Protein AF-A0A2G2A186-F1 (afdb_monomer)

Radius of gyration: 17.34 Å; Cα contacts (8 Å, |Δi|>4): 51; chains: 1; bounding box: 40×33×52 Å

Sequence (105 aa):
MVKQGILIIGASVAATFFAHQLVLALSMLVHAHNVVEAPLAGVFSGDKMGRVIQGVVALVLIPVGVGAVLSVAYYLVKKTAMPHVLTIVWVIWTILLTTLIAQAG

Nearest PDB structures (foldseek):
  5d6i-assembly1_C  TM=3.441E-01  e=4.15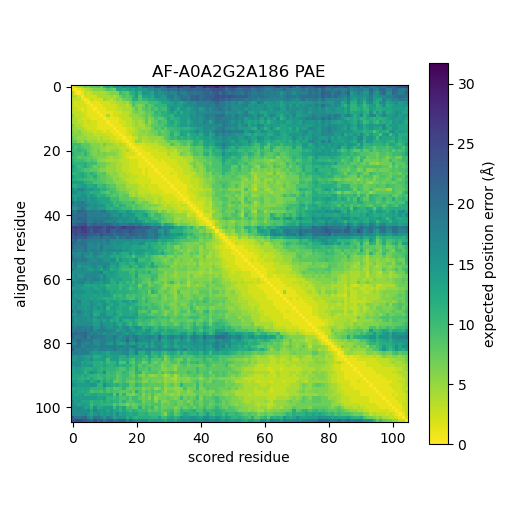1E+00  Escherichia coli
  4ck0-assembly1_C  TM=3.473E-01  e=8.398E+00  Escherichia coli K-12

pLDDT: mean 79.15, std 6.22, range [49.59, 90.0]

Structure (mmCIF, N/CA/C/O backbone):
data_AF-A0A2G2A186-F1
#
_entry.id   AF-A0A2G2A186-F1
#
loop_
_atom_site.group_PDB
_atom_site.id
_atom_site.type_symbol
_atom_site.label_atom_id
_atom_site.label_alt_id
_atom_site.label_comp_id
_atom_site.label_asym_id
_atom_site.label_entity_id
_atom_site.label_seq_id
_atom_site.pdbx_PDB_ins_code
_atom_site.Cartn_x
_atom_site.Cartn_y
_atom_site.Cartn_z
_atom_site.occupancy
_atom_site.B_iso_or_equiv
_atom_site.auth_seq_id
_atom_site.auth_comp_id
_atom_site.auth_asym_id
_atom_site.auth_atom_id
_atom_site.pdbx_PDB_model_num
ATOM 1 N N . MET A 1 1 ? -3.162 2.358 33.222 1.00 61.91 1 MET A N 1
ATOM 2 C CA . MET A 1 1 ? -2.417 1.102 32.978 1.00 61.91 1 MET A CA 1
ATOM 3 C C . MET A 1 1 ? -3.361 -0.055 32.630 1.00 61.91 1 MET A 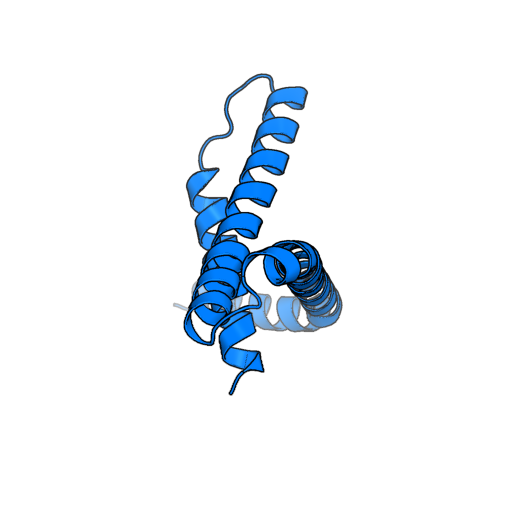C 1
ATOM 5 O O . MET A 1 1 ? -3.290 -0.534 31.510 1.00 61.91 1 MET A O 1
ATOM 9 N N . VAL A 1 2 ? -4.336 -0.419 33.480 1.00 70.44 2 VAL A N 1
ATOM 10 C CA . VAL A 1 2 ? -5.327 -1.492 33.184 1.00 70.44 2 VAL A CA 1
ATOM 11 C C . VAL A 1 2 ? -6.113 -1.260 31.880 1.00 70.44 2 VAL A C 1
ATOM 13 O O . VAL A 1 2 ? -6.275 -2.172 31.079 1.00 70.44 2 VAL A O 1
ATOM 16 N N . LYS A 1 3 ? -6.519 -0.012 31.606 1.00 69.06 3 LYS A N 1
ATOM 17 C CA . LYS A 1 3 ? -7.249 0.366 30.380 1.00 69.06 3 LYS A CA 1
ATOM 18 C C . LYS A 1 3 ? -6.453 0.115 29.086 1.00 69.06 3 LYS A C 1
ATOM 20 O O . LYS A 1 3 ? -7.036 -0.240 28.070 1.00 69.06 3 LYS A O 1
ATOM 25 N N . GLN A 1 4 ? -5.127 0.273 29.133 1.00 76.75 4 GLN A N 1
ATOM 26 C CA . GLN A 1 4 ? -4.233 -0.022 28.005 1.00 76.75 4 GLN A CA 1
ATOM 27 C C . GLN A 1 4 ? -4.000 -1.530 27.864 1.00 76.75 4 GLN A C 1
ATOM 29 O O . GLN A 1 4 ? -3.991 -2.030 26.747 1.00 76.75 4 GLN A O 1
ATOM 34 N N . GLY A 1 5 ? -3.902 -2.262 28.981 1.00 82.00 5 GLY A N 1
ATOM 35 C CA . GLY A 1 5 ? -3.825 -3.726 28.963 1.00 82.00 5 GLY A CA 1
ATOM 36 C C . GLY A 1 5 ? -5.056 -4.368 28.319 1.00 82.00 5 GLY A C 1
ATOM 37 O O . GLY A 1 5 ? -4.921 -5.216 27.445 1.00 82.00 5 GLY A O 1
ATOM 38 N N . ILE A 1 6 ? -6.256 -3.895 28.668 1.00 86.94 6 ILE A N 1
ATOM 39 C CA . ILE A 1 6 ? -7.513 -4.371 28.067 1.00 86.94 6 ILE A CA 1
ATOM 40 C C . ILE A 1 6 ? -7.574 -4.046 26.568 1.00 86.94 6 ILE A C 1
ATOM 42 O O . ILE A 1 6 ? -8.008 -4.887 25.786 1.00 86.94 6 ILE A O 1
ATOM 46 N N . LEU A 1 7 ? -7.110 -2.861 26.150 1.00 85.00 7 LEU A N 1
ATOM 47 C CA . LEU A 1 7 ? -7.040 -2.492 24.732 1.00 85.00 7 LEU A CA 1
ATOM 48 C C . LEU A 1 7 ? -6.092 -3.395 23.942 1.00 85.00 7 LEU A C 1
ATOM 50 O O . LEU A 1 7 ? -6.446 -3.802 22.843 1.00 85.00 7 LEU A O 1
ATOM 54 N N . ILE A 1 8 ? -4.922 -3.731 24.492 1.00 84.94 8 ILE A N 1
ATOM 55 C CA . ILE A 1 8 ? -3.966 -4.625 23.826 1.00 84.94 8 ILE A CA 1
ATOM 56 C C . ILE A 1 8 ? -4.550 -6.032 23.713 1.00 84.94 8 ILE A C 1
ATOM 58 O O . ILE A 1 8 ? -4.540 -6.596 22.627 1.00 84.94 8 ILE A O 1
ATOM 62 N N . ILE A 1 9 ? -5.129 -6.571 24.791 1.00 85.69 9 ILE A N 1
ATOM 63 C CA . ILE A 1 9 ? -5.756 -7.901 24.769 1.00 85.69 9 ILE A CA 1
ATOM 64 C C . ILE A 1 9 ? -6.908 -7.931 23.758 1.00 85.69 9 ILE A C 1
ATOM 66 O O . ILE A 1 9 ? -6.978 -8.834 22.927 1.00 85.69 9 ILE A O 1
ATOM 70 N N . GLY A 1 10 ? -7.777 -6.917 23.775 1.00 84.94 10 GLY A N 1
ATOM 71 C CA . GLY A 1 10 ? -8.863 -6.781 22.806 1.00 84.94 10 GLY A CA 1
ATOM 72 C C . GLY A 1 10 ? -8.353 -6.665 21.369 1.00 84.94 10 GLY A C 1
ATOM 73 O O . GLY A 1 10 ? -8.882 -7.329 20.481 1.00 84.94 10 GLY A O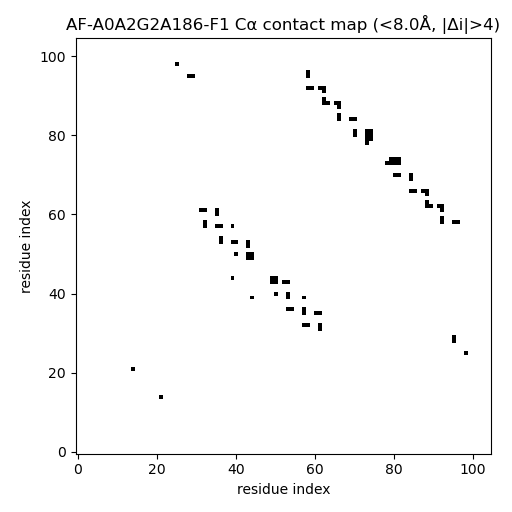 1
ATOM 74 N N . ALA A 1 11 ? -7.291 -5.889 21.141 1.00 80.19 11 ALA A N 1
ATOM 75 C CA . ALA A 1 11 ? -6.656 -5.753 19.836 1.00 80.19 11 ALA A CA 1
ATOM 76 C C . ALA A 1 11 ? -6.016 -7.064 19.361 1.00 80.19 11 ALA A C 1
ATOM 78 O O . ALA A 1 11 ? -6.133 -7.384 18.186 1.00 80.19 11 ALA A O 1
ATOM 79 N N . SER A 1 12 ? -5.400 -7.856 20.243 1.00 80.00 12 SER A N 1
ATOM 80 C CA . SER A 1 12 ? -4.841 -9.171 19.905 1.00 80.00 12 SER A CA 1
ATOM 81 C C . SER A 1 12 ? -5.927 -10.185 19.548 1.00 80.00 12 SER A C 1
ATOM 83 O O . SER A 1 12 ? -5.792 -10.915 18.566 1.00 80.00 12 SER A O 1
ATOM 85 N N . VAL A 1 13 ? -7.035 -10.207 20.294 1.00 85.00 13 VAL A N 1
ATOM 86 C CA . VAL A 1 13 ? -8.187 -11.064 19.975 1.00 85.00 13 VAL A CA 1
ATOM 87 C C . VAL A 1 13 ? -8.795 -10.641 18.640 1.00 85.00 13 VAL A C 1
ATOM 89 O O . VAL A 1 13 ? -8.970 -11.477 17.757 1.00 85.00 13 VAL A O 1
ATOM 92 N N . ALA A 1 14 ? -9.033 -9.342 18.446 1.00 80.12 14 ALA A N 1
ATOM 93 C CA . ALA A 1 14 ? -9.524 -8.804 17.184 1.00 80.12 14 ALA A CA 1
ATOM 94 C C . ALA A 1 14 ? -8.572 -9.135 16.026 1.00 80.12 14 ALA A C 1
ATOM 96 O O . ALA A 1 14 ? -9.021 -9.643 15.009 1.00 80.12 14 ALA A O 1
ATOM 97 N N . ALA A 1 15 ? -7.264 -8.938 16.186 1.00 76.88 15 ALA A N 1
ATOM 98 C CA . ALA A 1 15 ? -6.271 -9.271 15.170 1.00 76.88 15 ALA A CA 1
ATOM 99 C C . ALA A 1 15 ? -6.293 -10.758 14.799 1.00 76.88 15 ALA A C 1
ATOM 101 O O . ALA A 1 15 ? -6.108 -11.086 13.636 1.00 76.88 15 ALA A O 1
ATOM 102 N N . THR A 1 16 ? -6.572 -11.649 15.754 1.00 80.56 16 THR A N 1
ATOM 103 C CA . THR A 1 16 ? -6.679 -13.092 15.495 1.00 80.56 16 THR A CA 1
ATOM 104 C C . THR A 1 16 ? -7.949 -13.425 14.710 1.00 80.56 16 THR A C 1
ATOM 106 O O . THR A 1 16 ? -7.897 -14.168 13.735 1.00 80.56 16 THR A O 1
ATOM 109 N N . PHE A 1 17 ? -9.085 -12.829 15.082 1.00 83.00 17 PHE A N 1
ATOM 110 C CA . PHE A 1 17 ? -10.346 -12.987 14.349 1.00 83.00 17 PHE A CA 1
ATOM 111 C C . PHE A 1 17 ? -10.284 -12.388 12.940 1.00 83.00 17 PHE A C 1
ATOM 113 O O . PHE A 1 17 ? -10.790 -12.986 11.994 1.00 83.00 17 PHE A O 1
ATOM 120 N N . PHE A 1 18 ? -9.637 -11.230 12.802 1.00 82.94 18 PHE A N 1
ATOM 121 C CA . PHE A 1 18 ? -9.469 -10.520 11.538 1.00 82.94 18 PHE A CA 1
ATOM 122 C C . PHE A 1 18 ? -8.206 -10.928 10.771 1.00 82.94 18 PHE A C 1
ATOM 124 O O . PHE A 1 18 ? -7.910 -10.336 9.733 1.00 82.94 18 PHE A O 1
ATOM 131 N N . ALA A 1 19 ? -7.459 -11.931 11.245 1.00 76.56 19 ALA A N 1
ATOM 132 C CA . ALA A 1 19 ? -6.177 -12.326 10.662 1.00 76.56 19 ALA A CA 1
ATOM 133 C C . ALA A 1 19 ? -6.327 -12.666 9.179 1.00 76.56 19 ALA A C 1
ATOM 135 O O . ALA A 1 19 ? -5.518 -12.244 8.358 1.00 76.56 19 ALA A O 1
ATOM 136 N N . HIS A 1 20 ? -7.406 -13.363 8.821 1.00 78.19 20 HIS A N 1
ATOM 137 C CA . HIS A 1 20 ? -7.682 -13.717 7.436 1.00 78.19 20 HIS A CA 1
ATOM 138 C C . HIS A 1 20 ? -7.918 -12.481 6.554 1.00 78.19 20 HIS A C 1
ATOM 140 O O . HIS A 1 20 ? -7.356 -12.391 5.465 1.00 78.19 20 HIS A O 1
ATOM 146 N N . GLN A 1 21 ? -8.688 -11.496 7.031 1.00 78.44 21 GLN A N 1
ATOM 147 C CA . GLN A 1 21 ? -8.912 -10.246 6.298 1.00 78.44 21 GLN A CA 1
ATOM 148 C C . GLN A 1 21 ? -7.635 -9.403 6.216 1.00 78.44 21 GLN A C 1
ATOM 150 O O . GLN A 1 21 ? -7.390 -8.777 5.187 1.00 78.44 21 GLN A O 1
ATOM 155 N N . LEU A 1 22 ? -6.804 -9.411 7.262 1.00 75.19 22 LEU A N 1
ATOM 156 C CA . LEU A 1 22 ? -5.517 -8.717 7.283 1.00 75.19 22 LEU A CA 1
ATOM 157 C C . LEU A 1 22 ? -4.541 -9.318 6.269 1.00 75.19 22 LEU A C 1
ATOM 159 O O . LEU A 1 22 ? -3.927 -8.580 5.504 1.00 75.19 22 LEU A O 1
ATOM 163 N N . VAL A 1 23 ? -4.439 -10.649 6.230 1.00 79.94 23 VAL A N 1
ATOM 164 C CA . VAL A 1 23 ? -3.625 -11.371 5.244 1.00 79.94 23 VAL A CA 1
ATOM 165 C C . VAL A 1 23 ? -4.132 -11.079 3.839 1.00 79.94 23 VAL A C 1
ATOM 167 O O . VAL A 1 23 ? -3.331 -10.736 2.982 1.00 79.94 23 VAL A O 1
ATOM 170 N N . LEU A 1 24 ? -5.446 -11.120 3.606 1.00 82.19 24 LEU A N 1
ATOM 171 C CA . LEU A 1 24 ? -6.018 -10.800 2.300 1.00 82.19 24 LEU A CA 1
ATOM 172 C C . LEU A 1 24 ? -5.715 -9.354 1.881 1.00 82.19 24 LEU A C 1
ATOM 174 O O . LEU A 1 24 ? -5.324 -9.118 0.740 1.00 82.19 24 LEU A O 1
ATOM 178 N N . ALA A 1 25 ? -5.827 -8.390 2.798 1.00 76.56 25 ALA A N 1
ATOM 179 C CA . ALA A 1 25 ? -5.472 -6.998 2.538 1.00 76.56 25 ALA A CA 1
ATOM 180 C C . ALA A 1 25 ? -3.976 -6.832 2.216 1.00 76.56 25 ALA A C 1
ATOM 182 O O . ALA A 1 25 ? -3.628 -6.136 1.263 1.00 76.56 25 ALA A O 1
ATOM 183 N N . LEU A 1 26 ? -3.096 -7.504 2.963 1.00 76.56 26 LEU A N 1
ATOM 184 C CA . LEU A 1 26 ? -1.653 -7.519 2.712 1.00 76.56 26 LEU A CA 1
ATOM 185 C C . LEU A 1 26 ? -1.324 -8.169 1.365 1.00 76.56 26 LEU A C 1
ATOM 187 O O . LEU A 1 26 ? -0.549 -7.611 0.595 1.00 76.56 26 LEU A O 1
ATOM 191 N N . SER A 1 27 ? -1.946 -9.302 1.038 1.00 80.19 27 SER A N 1
ATOM 192 C CA . SER A 1 27 ? -1.774 -9.977 -0.250 1.00 80.19 27 SER A CA 1
ATOM 193 C C . SER A 1 27 ? -2.235 -9.101 -1.409 1.00 80.19 27 SER A C 1
ATOM 195 O O . SER A 1 27 ? -1.535 -9.017 -2.412 1.00 80.19 27 SER A O 1
ATOM 197 N N . MET A 1 28 ? -3.362 -8.398 -1.269 1.00 80.38 28 MET A N 1
ATOM 198 C CA . MET A 1 28 ? -3.830 -7.432 -2.267 1.00 80.38 28 MET A CA 1
ATOM 199 C C . MET A 1 28 ? -2.850 -6.267 -2.430 1.00 80.38 28 MET A C 1
ATOM 201 O O . MET A 1 28 ? -2.599 -5.827 -3.550 1.00 80.38 28 MET A O 1
ATOM 205 N N . LEU A 1 29 ? -2.254 -5.797 -1.333 1.00 75.56 29 LEU A N 1
ATOM 206 C CA . LEU A 1 29 ? -1.266 -4.721 -1.351 1.00 75.56 29 LEU A CA 1
ATOM 207 C C . LEU A 1 29 ? 0.043 -5.147 -2.037 1.00 75.56 29 LEU A C 1
ATOM 209 O O . LEU A 1 29 ? 0.574 -4.409 -2.864 1.00 75.56 29 LEU A O 1
ATOM 213 N N . VAL A 1 30 ? 0.532 -6.355 -1.746 1.00 78.00 30 VAL A N 1
ATOM 214 C CA . VAL A 1 30 ? 1.705 -6.951 -2.411 1.00 78.00 30 VAL A CA 1
ATOM 215 C C . VAL A 1 30 ? 1.408 -7.230 -3.883 1.00 78.00 30 VAL A C 1
ATOM 217 O O . VAL A 1 30 ? 2.238 -6.967 -4.746 1.00 78.00 30 VAL A O 1
ATOM 220 N N . HIS A 1 31 ? 0.205 -7.702 -4.206 1.00 82.19 31 HIS A N 1
ATOM 221 C CA . HIS A 1 31 ? -0.197 -7.909 -5.592 1.00 82.19 31 HIS A CA 1
ATOM 222 C C . HIS A 1 31 ? -0.223 -6.588 -6.370 1.00 82.19 31 HIS A C 1
ATOM 224 O O . HIS A 1 31 ? 0.317 -6.519 -7.470 1.00 82.19 31 HIS A O 1
ATOM 230 N N . ALA A 1 32 ? -0.766 -5.521 -5.776 1.00 76.69 32 ALA A N 1
ATOM 231 C CA . ALA A 1 32 ? -0.710 -4.182 -6.355 1.00 76.69 32 ALA A CA 1
ATOM 232 C C . ALA A 1 32 ? 0.739 -3.712 -6.568 1.00 76.69 32 ALA A C 1
ATOM 234 O O . ALA A 1 32 ? 1.030 -3.102 -7.595 1.00 76.69 32 ALA A O 1
ATOM 235 N N . HIS A 1 33 ? 1.656 -4.046 -5.653 1.00 75.81 33 HIS A N 1
ATOM 236 C CA . HIS A 1 33 ? 3.081 -3.775 -5.834 1.00 75.81 33 HIS A CA 1
ATOM 237 C C . HIS A 1 33 ? 3.664 -4.487 -7.045 1.00 75.81 33 HIS A C 1
ATOM 239 O O . HIS A 1 33 ? 4.241 -3.834 -7.909 1.00 75.81 33 HIS A O 1
ATOM 245 N N . ASN A 1 34 ? 3.410 -5.784 -7.178 1.00 78.00 34 ASN A N 1
ATOM 246 C CA . ASN A 1 34 ? 3.904 -6.572 -8.303 1.00 78.00 34 ASN A CA 1
ATOM 247 C C . ASN A 1 34 ? 3.327 -6.095 -9.648 1.00 78.00 34 ASN A C 1
ATOM 249 O O . ASN A 1 34 ? 4.035 -6.068 -10.654 1.00 78.00 34 ASN A O 1
ATOM 253 N N . VAL A 1 35 ? 2.055 -5.676 -9.675 1.00 80.62 35 VAL A N 1
ATOM 254 C CA . VAL A 1 35 ? 1.413 -5.103 -10.872 1.00 80.62 35 VAL A CA 1
ATOM 255 C C . VAL A 1 35 ? 2.073 -3.790 -11.286 1.00 80.62 35 VAL A C 1
ATOM 257 O O . VAL A 1 35 ? 2.226 -3.543 -12.479 1.00 80.62 35 VAL A O 1
ATOM 260 N N . VAL A 1 36 ? 2.476 -2.956 -10.326 1.00 75.44 36 VAL A N 1
ATOM 261 C CA . VAL A 1 36 ? 3.203 -1.708 -10.596 1.00 75.44 36 VAL A CA 1
ATOM 262 C C . VAL A 1 36 ? 4.653 -1.988 -10.992 1.00 75.44 36 VAL A C 1
ATOM 264 O O . VAL A 1 36 ? 5.174 -1.321 -11.880 1.00 75.44 36 VAL A O 1
ATOM 267 N N . GLU A 1 37 ? 5.307 -2.986 -10.403 1.00 74.50 37 GLU A N 1
ATOM 268 C CA . GLU A 1 37 ? 6.675 -3.359 -10.767 1.00 74.50 37 GLU A CA 1
ATOM 269 C C . GLU A 1 37 ? 6.789 -3.920 -12.189 1.00 74.50 37 GLU A C 1
ATOM 271 O O . GLU A 1 37 ? 7.775 -3.638 -12.865 1.00 74.50 37 GLU A O 1
ATOM 276 N N . ALA A 1 38 ? 5.798 -4.670 -12.675 1.00 75.69 38 ALA A N 1
ATOM 277 C CA . ALA A 1 38 ? 5.827 -5.293 -14.001 1.00 75.69 38 ALA A CA 1
ATOM 278 C C . ALA A 1 38 ? 6.119 -4.317 -15.171 1.00 75.69 38 ALA A C 1
ATOM 280 O O . ALA A 1 38 ? 7.022 -4.601 -15.961 1.00 75.69 38 ALA A O 1
ATOM 281 N N . PRO A 1 39 ? 5.437 -3.161 -1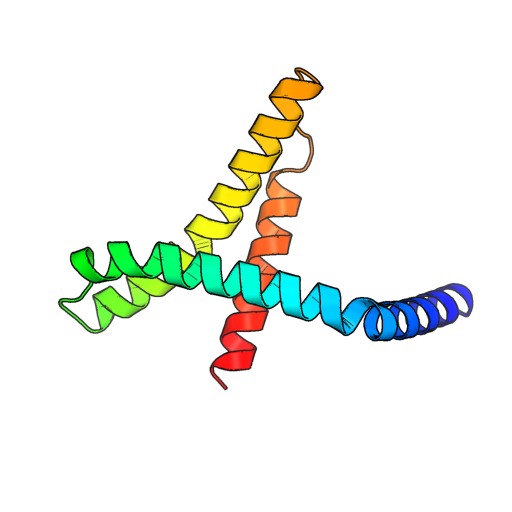5.312 1.00 74.00 39 PRO A N 1
ATOM 282 C CA . PRO A 1 39 ? 5.767 -2.180 -16.345 1.00 74.00 39 PRO A CA 1
ATOM 283 C C . PRO A 1 39 ? 7.095 -1.459 -16.082 1.00 74.00 39 PRO A C 1
ATOM 285 O O . PRO A 1 39 ? 7.794 -1.116 -17.035 1.00 74.00 39 PRO A O 1
ATOM 288 N N . LEU A 1 40 ? 7.483 -1.255 -14.815 1.00 68.06 40 LEU A N 1
ATOM 289 C CA . LEU A 1 40 ? 8.782 -0.661 -14.488 1.00 68.06 40 LEU A CA 1
ATOM 290 C C . LEU A 1 40 ? 9.942 -1.599 -14.838 1.00 68.06 40 LEU A C 1
ATOM 292 O O . LEU A 1 40 ? 10.993 -1.116 -15.253 1.00 68.06 40 LEU A O 1
ATOM 296 N N . ALA A 1 41 ? 9.742 -2.917 -14.758 1.00 69.19 41 ALA A N 1
ATOM 297 C CA . ALA A 1 41 ? 10.732 -3.903 -15.172 1.00 69.19 41 ALA A CA 1
ATOM 298 C C . ALA A 1 41 ? 11.128 -3.721 -16.640 1.00 69.19 41 ALA A C 1
ATOM 300 O O . ALA A 1 41 ? 12.305 -3.807 -16.954 1.00 69.19 41 ALA A O 1
ATOM 301 N N . GLY A 1 42 ? 10.189 -3.381 -17.528 1.00 70.12 42 GLY A N 1
ATOM 302 C CA . GLY A 1 42 ? 10.497 -3.113 -18.938 1.00 70.12 42 GLY A CA 1
ATOM 303 C C . GLY A 1 42 ? 11.367 -1.870 -19.171 1.00 70.12 42 GLY A C 1
ATOM 304 O O . GLY A 1 42 ? 12.052 -1.789 -20.187 1.00 70.12 42 GLY A O 1
ATOM 305 N N . VAL A 1 43 ? 11.361 -0.912 -18.237 1.00 72.88 43 VAL A N 1
ATOM 306 C CA . VAL A 1 43 ? 12.119 0.350 -18.328 1.00 72.88 43 VAL A CA 1
ATOM 307 C C . VAL A 1 43 ? 13.458 0.261 -17.586 1.00 72.88 43 VAL A C 1
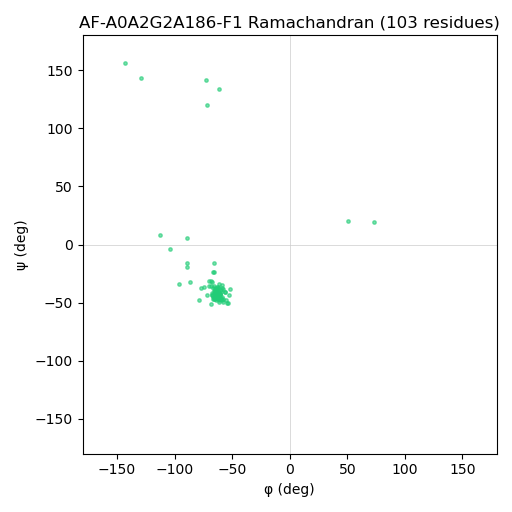ATOM 309 O O . VAL A 1 43 ? 14.446 0.847 -18.020 1.00 72.88 43 VAL A O 1
ATOM 312 N N . PHE A 1 44 ? 13.510 -0.490 -16.483 1.00 70.44 44 PHE A N 1
ATOM 313 C CA . PHE A 1 44 ? 14.648 -0.537 -15.559 1.00 70.44 44 PHE A CA 1
ATOM 314 C C . PHE A 1 44 ? 15.399 -1.888 -15.535 1.00 70.44 44 PHE A C 1
ATOM 316 O O . PHE A 1 44 ? 16.308 -2.066 -14.721 1.00 70.44 44 PHE A O 1
ATOM 323 N N . SER A 1 45 ? 15.091 -2.834 -16.435 1.00 64.25 45 SER A N 1
ATOM 324 C CA . SER A 1 45 ? 15.676 -4.193 -16.471 1.00 64.25 45 SER A CA 1
ATOM 325 C C . SER A 1 45 ? 17.172 -4.275 -16.786 1.00 64.25 45 SER A C 1
ATOM 327 O O . SER A 1 45 ? 17.759 -5.340 -16.595 1.00 64.25 45 SER A O 1
ATOM 329 N N . GLY A 1 46 ? 17.782 -3.207 -17.307 1.00 67.12 46 GLY A N 1
ATOM 330 C CA . GLY A 1 46 ? 19.128 -3.258 -17.891 1.00 67.12 46 GLY A CA 1
ATOM 331 C C . GLY A 1 46 ? 20.263 -3.522 -16.897 1.00 67.12 46 GLY A C 1
ATOM 332 O O . GLY A 1 46 ? 21.227 -4.187 -17.255 1.00 67.12 46 GLY A O 1
ATOM 333 N N . ASP A 1 47 ? 20.141 -3.066 -15.645 1.00 75.19 47 ASP A N 1
ATOM 334 C CA . ASP A 1 47 ? 21.246 -3.084 -14.678 1.00 75.19 47 ASP A CA 1
ATOM 335 C C . ASP A 1 47 ? 20.797 -3.393 -13.243 1.00 75.19 47 ASP A C 1
ATOM 337 O O . ASP A 1 47 ? 19.665 -3.116 -12.839 1.00 75.19 47 ASP A O 1
ATOM 341 N N . LYS A 1 48 ? 21.721 -3.912 -12.413 1.00 74.81 48 LYS A N 1
ATOM 342 C CA . LYS A 1 48 ? 21.486 -4.137 -10.967 1.00 74.81 48 LYS A CA 1
ATOM 343 C C . LYS A 1 48 ? 20.965 -2.878 -10.265 1.00 74.81 48 LYS A C 1
ATOM 345 O O . LYS A 1 48 ? 20.096 -2.989 -9.407 1.00 74.81 48 LYS A O 1
ATOM 350 N N . MET A 1 49 ? 21.473 -1.706 -10.648 1.00 76.00 49 MET A N 1
ATOM 351 C CA . M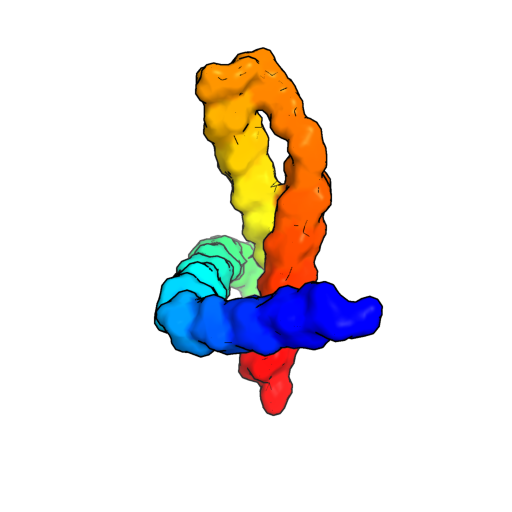ET A 1 49 ? 21.035 -0.424 -10.096 1.00 76.00 49 MET A CA 1
ATOM 352 C C . MET A 1 49 ? 19.614 -0.056 -10.545 1.00 76.00 49 MET A C 1
ATOM 354 O O . MET A 1 49 ? 18.838 0.450 -9.739 1.00 76.00 49 MET A O 1
ATOM 358 N N . GLY A 1 50 ? 19.237 -0.395 -11.783 1.00 74.31 50 GLY A N 1
ATOM 359 C CA . GLY A 1 50 ? 17.878 -0.212 -12.298 1.00 74.31 50 GLY A CA 1
ATOM 360 C C . GLY A 1 50 ? 16.842 -0.996 -11.495 1.00 74.31 50 GLY A C 1
ATOM 361 O O . GLY A 1 50 ? 15.831 -0.430 -11.091 1.00 74.31 50 GLY A O 1
ATOM 362 N N . ARG A 1 51 ? 17.138 -2.252 -11.135 1.00 75.00 51 ARG A N 1
ATOM 363 C CA . ARG A 1 51 ? 16.245 -3.066 -10.288 1.00 75.00 51 ARG A CA 1
ATOM 364 C C . ARG A 1 51 ? 16.044 -2.501 -8.880 1.00 75.00 51 ARG A C 1
ATOM 366 O O . ARG A 1 51 ? 14.936 -2.554 -8.359 1.00 75.00 51 ARG A O 1
ATOM 373 N N . VAL A 1 52 ? 17.088 -1.940 -8.267 1.00 77.62 52 VAL A N 1
ATOM 374 C CA . VAL A 1 52 ? 16.965 -1.300 -6.943 1.00 77.62 52 VAL A CA 1
ATOM 375 C C . VAL A 1 52 ? 16.099 -0.045 -7.034 1.00 77.62 52 VAL A C 1
ATOM 377 O O . VAL A 1 52 ? 15.196 0.144 -6.222 1.00 77.62 52 VAL A O 1
ATOM 380 N N . ILE A 1 53 ? 16.335 0.792 -8.047 1.00 78.88 53 ILE A N 1
ATOM 381 C CA . ILE A 1 53 ? 15.544 2.006 -8.284 1.00 78.88 53 ILE A CA 1
ATOM 382 C C . ILE A 1 53 ? 14.082 1.645 -8.560 1.00 78.88 53 ILE A C 1
ATOM 384 O O . ILE A 1 53 ? 13.193 2.263 -7.984 1.00 78.88 53 ILE A O 1
ATOM 388 N N . GLN A 1 54 ? 13.827 0.617 -9.369 1.00 79.06 54 GLN A N 1
ATOM 389 C CA . GLN A 1 54 ? 12.486 0.099 -9.628 1.00 79.06 54 GLN A CA 1
ATOM 390 C C . GLN A 1 54 ? 11.749 -0.262 -8.335 1.00 79.06 54 GLN A C 1
ATOM 392 O O . GLN A 1 54 ? 10.634 0.220 -8.140 1.00 79.06 54 GLN A O 1
ATOM 397 N N . GLY A 1 55 ? 12.370 -1.043 -7.444 1.00 74.62 55 GLY A N 1
ATOM 398 C CA . GLY A 1 55 ? 11.742 -1.437 -6.181 1.00 74.62 55 GLY A CA 1
ATOM 399 C C . GLY A 1 55 ? 11.420 -0.234 -5.292 1.00 74.62 55 GLY A C 1
ATOM 400 O O . GLY A 1 55 ? 10.329 -0.136 -4.734 1.00 74.62 55 GLY A O 1
ATOM 401 N N . VAL A 1 56 ? 12.325 0.751 -5.226 1.00 79.25 56 VAL A N 1
ATOM 402 C CA . VAL A 1 56 ? 12.096 2.002 -4.481 1.00 79.25 56 VAL A CA 1
ATOM 403 C C . VAL A 1 56 ? 10.959 2.821 -5.095 1.00 79.25 56 VAL A C 1
ATOM 405 O O . VAL A 1 56 ? 10.104 3.333 -4.371 1.00 79.25 56 VAL A O 1
ATOM 408 N N . VAL A 1 57 ? 10.912 2.941 -6.423 1.00 81.19 57 VAL A N 1
ATOM 409 C CA . VAL A 1 57 ? 9.850 3.685 -7.109 1.00 81.19 57 VAL A CA 1
ATOM 410 C C . VAL A 1 57 ? 8.504 2.992 -6.912 1.00 81.19 57 VAL A C 1
ATOM 412 O O . VAL A 1 57 ? 7.539 3.659 -6.546 1.00 81.19 57 VAL A O 1
ATOM 415 N N . ALA A 1 58 ? 8.430 1.669 -7.061 1.00 80.81 58 ALA A N 1
ATOM 416 C CA . ALA A 1 58 ? 7.207 0.906 -6.827 1.00 80.81 58 ALA A CA 1
ATOM 417 C C . ALA A 1 58 ? 6.727 1.004 -5.368 1.00 80.81 58 ALA A C 1
ATOM 419 O O . ALA A 1 58 ? 5.526 1.118 -5.117 1.00 80.81 58 ALA A O 1
ATOM 420 N N . LEU A 1 59 ? 7.654 1.047 -4.405 1.00 80.56 59 LEU A N 1
ATOM 421 C CA . LEU A 1 59 ? 7.352 1.245 -2.985 1.00 80.56 59 LEU A CA 1
ATOM 422 C C . LEU A 1 59 ? 6.664 2.594 -2.715 1.00 80.56 59 LEU A C 1
ATOM 424 O O . LEU A 1 59 ? 5.785 2.679 -1.862 1.00 80.56 59 LEU A O 1
ATOM 428 N N . VAL A 1 60 ? 7.054 3.654 -3.426 1.00 82.44 60 VAL A N 1
ATOM 429 C CA . VAL A 1 60 ? 6.500 5.009 -3.250 1.00 82.44 60 VAL A CA 1
ATOM 430 C C . VAL A 1 60 ? 5.244 5.232 -4.093 1.00 82.44 60 VAL A C 1
ATOM 432 O O . VAL A 1 60 ? 4.338 5.953 -3.672 1.00 82.44 60 VAL A O 1
ATOM 435 N N . LEU A 1 61 ? 5.150 4.606 -5.265 1.00 82.12 61 LEU A N 1
ATOM 436 C CA . LEU A 1 61 ? 4.036 4.824 -6.183 1.00 82.12 61 LEU A CA 1
ATOM 437 C C . LEU A 1 61 ? 2.707 4.313 -5.611 1.00 82.12 61 LEU A C 1
ATOM 439 O O . LEU A 1 61 ? 1.677 4.958 -5.795 1.00 82.12 61 LEU A O 1
ATOM 443 N N . ILE A 1 62 ? 2.717 3.187 -4.888 1.00 81.00 62 ILE A N 1
ATOM 444 C CA . ILE A 1 62 ? 1.487 2.571 -4.361 1.00 81.00 62 ILE A CA 1
ATOM 445 C C . ILE A 1 62 ? 0.847 3.427 -3.273 1.00 81.00 62 ILE A C 1
ATOM 447 O O . ILE A 1 62 ? -0.338 3.728 -3.402 1.00 81.00 62 ILE A O 1
ATOM 451 N N . PRO A 1 63 ? 1.562 3.870 -2.220 1.00 82.25 63 PRO A N 1
ATOM 452 C CA . PRO A 1 63 ? 0.933 4.648 -1.161 1.00 82.25 63 PRO A CA 1
ATOM 453 C C . PRO A 1 63 ? 0.436 5.994 -1.683 1.00 82.25 63 PRO A C 1
ATOM 455 O O . PRO A 1 63 ? -0.653 6.424 -1.310 1.00 82.25 63 PRO A O 1
ATOM 458 N N . VAL A 1 64 ? 1.181 6.621 -2.601 1.00 83.62 64 VAL A N 1
ATOM 459 C CA . VAL A 1 64 ? 0.757 7.853 -3.279 1.00 83.62 64 VAL A CA 1
ATOM 460 C C . VAL A 1 64 ? -0.485 7.606 -4.138 1.00 83.62 64 VAL A C 1
ATOM 462 O O . VAL A 1 64 ? -1.443 8.369 -4.044 1.00 83.62 64 VAL A O 1
ATOM 465 N N . GLY A 1 65 ? -0.511 6.527 -4.923 1.00 82.69 65 GLY A N 1
ATOM 466 C CA . GLY A 1 65 ? -1.653 6.149 -5.755 1.00 82.69 65 GLY A CA 1
ATOM 467 C C . GLY A 1 65 ? -2.909 5.860 -4.933 1.00 82.69 65 GLY A C 1
ATOM 468 O O . GLY A 1 65 ? -3.969 6.416 -5.212 1.00 82.69 65 GLY A O 1
ATOM 469 N N . VAL A 1 66 ? -2.793 5.065 -3.866 1.00 82.31 66 VAL A N 1
ATOM 470 C CA . VAL A 1 66 ? -3.908 4.778 -2.951 1.00 82.31 66 VAL A CA 1
ATOM 471 C C . VAL A 1 66 ? -4.383 6.057 -2.261 1.00 82.31 66 VAL A C 1
ATOM 473 O O . VAL A 1 66 ? -5.583 6.321 -2.222 1.00 82.31 66 VAL A O 1
ATOM 476 N N . GLY A 1 67 ? -3.463 6.894 -1.774 1.00 82.75 67 GLY A N 1
ATOM 477 C CA . GLY A 1 67 ? -3.802 8.190 -1.188 1.00 82.75 67 GLY A CA 1
ATOM 478 C C . GLY A 1 67 ? -4.532 9.112 -2.165 1.00 82.75 67 GLY A C 1
ATOM 479 O O . GLY A 1 67 ? -5.510 9.7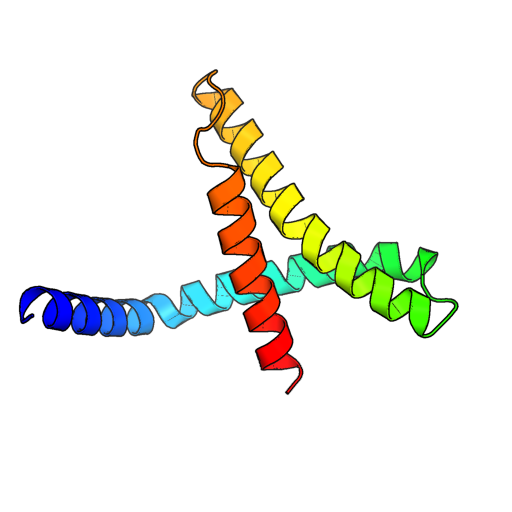53 -1.785 1.00 82.75 67 GLY A O 1
ATOM 480 N N . ALA A 1 68 ? -4.112 9.140 -3.431 1.00 82.44 68 ALA A N 1
ATOM 481 C CA . ALA A 1 68 ? -4.768 9.911 -4.481 1.00 82.44 68 ALA A CA 1
ATOM 482 C C . ALA A 1 68 ? -6.182 9.387 -4.770 1.00 82.44 68 ALA A C 1
ATOM 484 O O . ALA A 1 68 ? -7.123 10.177 -4.782 1.00 82.44 68 ALA A O 1
ATOM 485 N N . VAL A 1 69 ? -6.356 8.070 -4.926 1.00 84.44 69 VAL A N 1
ATOM 486 C CA . VAL A 1 69 ? -7.672 7.444 -5.145 1.00 84.44 69 VAL A CA 1
ATOM 487 C C . VAL A 1 69 ? -8.622 7.751 -3.988 1.00 84.44 69 VAL A C 1
ATOM 489 O O . VAL A 1 69 ? -9.748 8.189 -4.222 1.00 84.44 69 VAL A O 1
ATOM 492 N N . LEU A 1 70 ? -8.167 7.587 -2.743 1.00 84.25 70 LEU A N 1
ATOM 493 C CA . LEU A 1 70 ? -8.969 7.885 -1.555 1.00 84.25 70 LEU A CA 1
ATOM 494 C C . LEU A 1 70 ? -9.320 9.374 -1.459 1.00 84.25 70 LEU A C 1
ATOM 496 O O . LEU A 1 70 ? -10.464 9.716 -1.163 1.00 84.25 70 LEU A O 1
ATOM 500 N N . SER A 1 71 ? -8.364 10.258 -1.754 1.00 84.06 71 SER A N 1
ATOM 501 C CA . SER A 1 71 ? -8.579 11.707 -1.762 1.00 84.06 71 SER A CA 1
ATOM 502 C C . SER A 1 71 ? -9.611 12.121 -2.813 1.00 84.06 71 SER A C 1
ATOM 504 O O . SER A 1 71 ? -10.536 12.873 -2.505 1.00 84.06 71 SER A O 1
ATOM 506 N N . VAL A 1 72 ? -9.515 11.580 -4.033 1.00 84.56 72 VAL A N 1
ATOM 507 C CA . VAL A 1 72 ? -10.478 11.836 -5.113 1.00 84.56 72 VAL A CA 1
ATOM 508 C C . VAL A 1 72 ? -11.856 11.293 -4.747 1.00 84.56 72 VAL A C 1
ATOM 510 O O . VAL A 1 72 ? -12.838 12.021 -4.862 1.00 84.56 72 VAL A O 1
ATOM 513 N N . ALA A 1 73 ? -11.949 10.059 -4.246 1.00 86.12 73 ALA A N 1
ATOM 514 C CA . ALA A 1 73 ? -13.216 9.473 -3.811 1.00 86.12 73 ALA A CA 1
ATOM 515 C C . ALA A 1 73 ? -13.884 10.314 -2.708 1.00 86.12 73 ALA A C 1
ATOM 517 O O . ALA A 1 73 ? -15.075 10.621 -2.790 1.00 86.12 73 ALA A O 1
ATOM 518 N N . TYR A 1 74 ? -13.112 10.757 -1.712 1.00 84.69 74 TYR A N 1
ATOM 519 C CA . TYR A 1 74 ? -13.607 11.626 -0.646 1.00 84.69 74 TYR A CA 1
ATOM 520 C C . TYR A 1 74 ? -14.048 12.992 -1.178 1.00 84.69 74 TYR A C 1
ATOM 522 O O . TYR A 1 74 ? -15.108 13.489 -0.796 1.00 84.69 74 TYR A O 1
ATOM 530 N N . TYR A 1 75 ? -13.275 13.590 -2.087 1.00 84.88 75 TYR A N 1
ATOM 531 C CA . TYR A 1 75 ? -13.629 14.858 -2.713 1.00 84.88 75 TYR A CA 1
ATOM 532 C C . TYR A 1 75 ? -14.902 14.745 -3.563 1.00 84.88 75 TYR A C 1
ATOM 534 O O . TYR A 1 75 ? -15.737 15.642 -3.526 1.00 84.88 75 TYR A O 1
ATOM 542 N N . LEU A 1 76 ? -15.116 13.642 -4.282 1.00 88.19 76 LEU A N 1
ATOM 543 C CA . LEU A 1 76 ? -16.330 13.444 -5.081 1.00 88.19 76 LEU A CA 1
ATOM 544 C C . LEU A 1 76 ? -17.593 13.367 -4.215 1.00 88.19 76 LEU A C 1
ATOM 546 O O . LEU A 1 76 ? -18.615 13.943 -4.581 1.00 88.19 76 LEU A O 1
ATOM 550 N N . VAL A 1 77 ? -17.513 12.707 -3.057 1.00 90.00 77 VAL A N 1
ATOM 551 C CA . VAL A 1 77 ? -18.649 12.564 -2.133 1.00 90.00 77 VAL A CA 1
ATOM 552 C C . VAL A 1 77 ? -18.862 13.830 -1.306 1.00 90.00 77 VAL A C 1
ATOM 554 O O . VAL A 1 77 ? -19.982 14.316 -1.176 1.00 90.00 77 VAL A O 1
ATOM 557 N N . LYS A 1 78 ? -17.788 14.371 -0.723 1.00 84.44 78 LYS A N 1
ATOM 558 C CA . LYS A 1 78 ? -17.865 15.424 0.297 1.00 84.44 78 LYS A CA 1
ATOM 559 C C . LYS A 1 78 ? -17.502 16.815 -0.220 1.00 84.44 78 LYS A C 1
ATOM 561 O O . LYS A 1 78 ? -17.556 17.766 0.558 1.00 84.44 78 LYS A O 1
ATOM 566 N N . LYS A 1 79 ? -17.089 16.940 -1.489 1.00 83.25 79 LYS A N 1
ATOM 567 C CA . LYS A 1 79 ? -16.686 18.188 -2.181 1.00 83.25 79 LYS A CA 1
ATOM 568 C C . LYS A 1 79 ? -15.648 19.025 -1.423 1.00 83.25 79 LYS A C 1
ATOM 570 O O . LYS A 1 79 ? -15.491 20.215 -1.674 1.00 83.25 79 LYS A O 1
ATOM 575 N N . THR A 1 80 ? -14.931 18.405 -0.490 1.00 78.62 80 THR A N 1
ATOM 576 C CA . THR A 1 80 ? -13.955 19.038 0.398 1.00 78.62 80 THR A CA 1
ATOM 577 C C . THR A 1 80 ? -12.659 18.250 0.343 1.00 78.62 80 THR A C 1
ATOM 579 O O . THR A 1 80 ? -12.679 17.026 0.208 1.00 78.62 80 THR A O 1
ATOM 582 N N . ALA A 1 81 ? -11.524 18.949 0.405 1.00 76.44 81 ALA A N 1
ATOM 583 C CA . ALA A 1 81 ? -10.226 18.290 0.451 1.00 76.44 81 ALA A CA 1
ATOM 584 C C . ALA A 1 81 ? -10.145 17.417 1.708 1.00 76.44 81 ALA A C 1
ATOM 586 O O . ALA A 1 81 ? -10.536 17.842 2.799 1.00 76.44 81 ALA A O 1
ATOM 587 N N . MET A 1 82 ? -9.666 16.186 1.551 1.00 73.38 82 MET A N 1
ATOM 588 C CA . MET A 1 82 ? -9.578 15.250 2.660 1.00 73.38 82 MET A CA 1
ATOM 589 C C . MET A 1 82 ? -8.449 15.680 3.614 1.00 73.38 82 MET A C 1
ATOM 591 O O . MET A 1 82 ? -7.288 15.751 3.199 1.00 73.38 82 MET A O 1
ATOM 595 N N . PRO A 1 83 ? -8.743 15.970 4.895 1.00 72.94 83 PRO A N 1
ATOM 596 C CA . PRO A 1 83 ? -7.697 16.237 5.870 1.00 72.94 83 PRO A CA 1
ATOM 597 C C . PRO A 1 83 ? -6.985 14.918 6.212 1.00 72.94 83 PRO A C 1
ATOM 599 O O . PRO A 1 83 ? -7.636 13.884 6.343 1.00 72.94 83 PRO A O 1
ATOM 602 N N . HIS A 1 84 ? -5.661 14.956 6.396 1.00 81.38 84 HIS A N 1
ATOM 603 C CA . HIS A 1 84 ? -4.806 13.805 6.756 1.00 81.38 84 HIS A CA 1
ATOM 604 C C . HIS A 1 84 ? -4.528 12.760 5.655 1.00 81.38 84 HIS A C 1
ATOM 606 O O . HIS A 1 84 ? -4.066 11.664 5.969 1.00 81.38 84 HIS A O 1
ATOM 612 N N . VAL A 1 85 ? -4.710 13.082 4.365 1.00 82.62 85 VAL A N 1
ATOM 613 C CA . VAL A 1 85 ? -4.300 12.182 3.256 1.00 82.62 85 VAL A CA 1
ATOM 614 C C . VAL A 1 85 ? -2.835 11.772 3.390 1.00 82.62 85 VAL A C 1
ATOM 616 O O . VAL A 1 85 ? -2.510 10.596 3.272 1.00 82.62 85 VAL A O 1
ATOM 619 N N . LEU A 1 86 ? -1.959 12.726 3.714 1.00 83.69 86 LEU A N 1
ATOM 620 C CA . LEU A 1 86 ? -0.532 12.466 3.887 1.00 83.69 86 LEU A CA 1
ATOM 621 C C . LEU A 1 86 ? -0.262 11.438 4.999 1.00 83.69 86 LEU A C 1
ATOM 623 O O . LEU A 1 86 ? 0.583 10.567 4.833 1.00 83.69 86 LEU A O 1
ATOM 627 N N . THR A 1 87 ? -1.010 11.487 6.103 1.00 84.50 87 THR A N 1
ATOM 628 C CA . THR A 1 87 ? -0.897 10.509 7.194 1.00 84.50 87 THR A CA 1
ATOM 629 C C . THR A 1 87 ? -1.281 9.108 6.723 1.00 84.50 87 THR A C 1
ATOM 631 O O . THR A 1 87 ? -0.585 8.150 7.040 1.00 84.50 87 THR A O 1
ATOM 634 N N . ILE A 1 88 ? -2.346 8.981 5.926 1.00 82.25 88 ILE A N 1
ATOM 635 C CA . ILE A 1 88 ? -2.778 7.694 5.362 1.00 82.25 88 ILE A CA 1
ATOM 636 C C . ILE A 1 88 ? -1.715 7.142 4.407 1.00 82.25 88 ILE A C 1
ATOM 638 O O . ILE A 1 88 ? -1.349 5.974 4.514 1.00 82.25 88 ILE A O 1
ATOM 642 N N . VAL A 1 89 ? -1.179 7.988 3.522 1.00 85.44 89 VAL A N 1
ATOM 643 C CA . VAL A 1 89 ? -0.085 7.629 2.605 1.00 85.44 89 VAL A CA 1
ATOM 644 C C . VAL A 1 89 ? 1.115 7.096 3.388 1.00 85.44 89 VAL A C 1
ATOM 646 O O . VAL A 1 89 ? 1.627 6.028 3.066 1.00 85.44 89 VAL A O 1
ATOM 649 N N . TRP A 1 90 ? 1.527 7.789 4.452 1.00 86.69 90 TRP A N 1
ATOM 650 C CA . TRP A 1 90 ? 2.633 7.353 5.305 1.00 86.69 90 TRP A CA 1
ATOM 651 C C . TRP A 1 90 ? 2.365 6.016 5.993 1.00 86.69 90 TRP A C 1
ATOM 653 O O . TRP A 1 90 ? 3.229 5.146 5.970 1.00 86.69 90 TRP A O 1
ATOM 663 N N . VAL A 1 91 ? 1.171 5.819 6.559 1.00 86.56 91 VAL A N 1
ATOM 664 C CA . VAL A 1 91 ? 0.801 4.553 7.212 1.00 86.56 91 VAL A CA 1
ATOM 665 C C . VAL A 1 91 ? 0.860 3.392 6.220 1.00 86.56 91 VAL A C 1
ATOM 667 O O . VAL A 1 91 ? 1.465 2.363 6.518 1.00 86.56 91 VAL A O 1
ATOM 670 N N . ILE A 1 92 ? 0.285 3.562 5.026 1.00 83.06 92 ILE A N 1
ATOM 671 C CA . ILE A 1 92 ? 0.309 2.535 3.975 1.00 83.06 92 ILE A CA 1
ATOM 672 C C . ILE A 1 92 ? 1.751 2.246 3.553 1.00 83.06 92 ILE A C 1
ATOM 674 O O . ILE A 1 92 ? 2.127 1.081 3.456 1.00 83.06 92 ILE A O 1
ATOM 678 N N . TRP A 1 93 ? 2.569 3.283 3.354 1.00 88.56 93 TRP A N 1
ATOM 679 C CA . TRP A 1 93 ? 3.978 3.1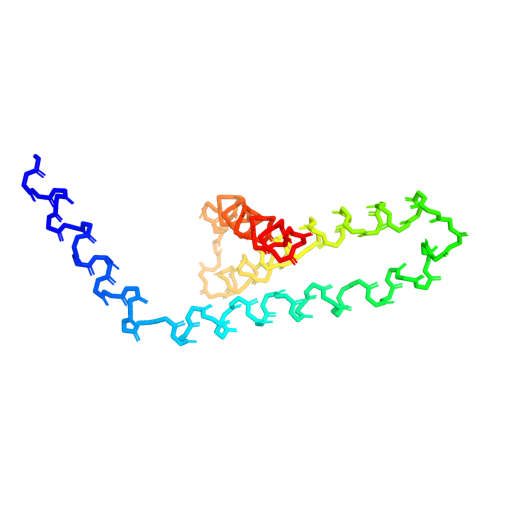31 2.996 1.00 88.56 93 TRP A CA 1
ATOM 680 C C . TRP A 1 93 ? 4.759 2.341 4.052 1.00 88.56 93 TRP A C 1
ATOM 682 O O . TRP A 1 93 ? 5.461 1.394 3.706 1.00 88.56 93 TRP A O 1
ATOM 692 N N . THR A 1 94 ? 4.596 2.658 5.341 1.00 86.06 94 THR A N 1
ATOM 693 C CA . THR A 1 94 ? 5.283 1.952 6.434 1.00 86.06 94 THR A CA 1
ATOM 694 C C . THR A 1 94 ? 4.861 0.488 6.524 1.00 86.06 94 THR A C 1
ATOM 696 O O . THR A 1 94 ? 5.719 -0.380 6.690 1.00 86.06 94 THR A O 1
ATOM 699 N N . ILE A 1 95 ? 3.565 0.188 6.384 1.00 85.31 95 ILE A N 1
ATOM 700 C CA . ILE A 1 95 ? 3.068 -1.196 6.366 1.00 85.31 95 ILE A CA 1
ATOM 701 C C . ILE A 1 95 ? 3.691 -1.961 5.196 1.00 85.31 95 ILE A C 1
ATOM 703 O O . ILE A 1 95 ? 4.199 -3.065 5.388 1.00 85.31 95 ILE A O 1
ATOM 707 N N . LEU A 1 96 ? 3.694 -1.367 4.002 1.00 81.94 96 LEU A N 1
ATOM 708 C CA . LEU A 1 96 ? 4.202 -1.988 2.780 1.00 81.94 96 LEU A CA 1
ATOM 709 C C . LEU A 1 96 ? 5.711 -2.253 2.875 1.00 81.94 96 LEU A C 1
ATOM 711 O O . LEU A 1 96 ? 6.146 -3.376 2.634 1.00 81.94 96 LEU A O 1
ATOM 715 N N . LEU A 1 97 ? 6.488 -1.269 3.336 1.00 84.25 97 LEU A N 1
ATOM 716 C CA . LEU A 1 97 ? 7.921 -1.421 3.592 1.00 84.25 97 LEU A CA 1
ATOM 717 C C . LEU A 1 97 ? 8.201 -2.543 4.598 1.00 84.25 97 LEU A C 1
ATOM 719 O O . LEU A 1 97 ? 9.021 -3.417 4.331 1.00 84.25 97 LEU A O 1
ATOM 723 N N . THR A 1 98 ? 7.507 -2.537 5.738 1.00 83.88 98 THR A N 1
ATOM 724 C CA . THR A 1 98 ? 7.706 -3.545 6.792 1.00 83.88 98 THR A CA 1
ATOM 725 C C . THR A 1 98 ? 7.373 -4.943 6.278 1.00 83.88 98 THR A C 1
ATOM 727 O O . THR A 1 98 ? 8.101 -5.895 6.540 1.00 83.88 98 THR A O 1
ATOM 730 N N . THR A 1 99 ? 6.297 -5.060 5.501 1.00 80.31 99 THR A N 1
ATOM 731 C CA . THR A 1 99 ? 5.837 -6.324 4.920 1.00 80.31 99 THR A CA 1
ATOM 732 C C . THR A 1 99 ? 6.825 -6.876 3.896 1.00 80.31 99 THR A C 1
ATOM 734 O O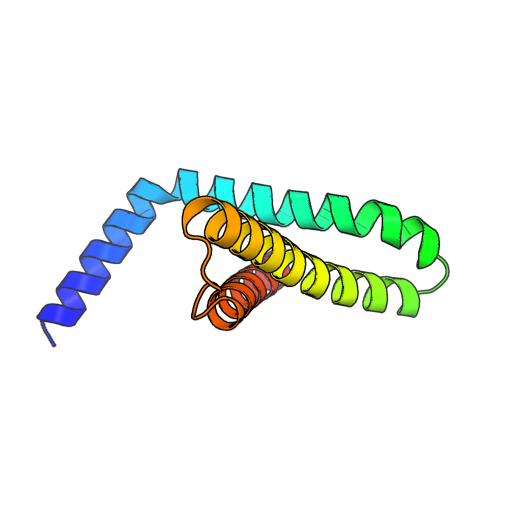 . THR A 1 99 ? 7.078 -8.077 3.891 1.00 80.31 99 THR A O 1
ATOM 737 N N . LEU A 1 100 ? 7.401 -6.023 3.044 1.00 78.50 100 LEU A N 1
ATOM 738 C CA . LEU A 1 100 ? 8.405 -6.445 2.065 1.00 78.50 100 LEU A CA 1
ATOM 739 C C . LEU A 1 100 ? 9.707 -6.877 2.740 1.00 78.50 100 LEU A C 1
ATOM 741 O O . LEU A 1 100 ? 10.246 -7.920 2.390 1.00 78.50 100 LEU A O 1
ATOM 745 N N . ILE A 1 101 ? 10.180 -6.125 3.740 1.00 81.94 101 ILE A N 1
ATOM 746 C CA . ILE A 1 101 ? 11.370 -6.506 4.517 1.00 81.94 101 ILE A CA 1
ATOM 747 C C . ILE A 1 101 ? 11.139 -7.847 5.224 1.00 81.94 101 ILE A C 1
ATOM 749 O O . ILE A 1 101 ? 12.008 -8.711 5.180 1.00 81.94 101 ILE A O 1
ATOM 753 N N . ALA A 1 102 ? 9.963 -8.047 5.826 1.00 78.38 102 ALA A N 1
ATOM 754 C CA . ALA A 1 102 ? 9.617 -9.287 6.519 1.00 78.38 102 ALA A CA 1
ATOM 755 C C . ALA A 1 102 ? 9.498 -10.509 5.592 1.00 78.38 102 ALA A C 1
ATOM 757 O O . ALA A 1 102 ? 9.633 -11.629 6.066 1.00 78.38 102 ALA A O 1
ATOM 758 N N . GLN A 1 103 ? 9.225 -10.311 4.299 1.00 70.31 103 GLN A N 1
ATOM 759 C CA . GLN A 1 103 ? 9.218 -11.388 3.298 1.00 70.31 103 GLN A CA 1
ATOM 760 C C . GLN A 1 103 ? 10.590 -11.617 2.647 1.00 70.31 103 GLN A C 1
ATOM 762 O O . GLN A 1 103 ? 10.802 -12.662 2.038 1.00 70.31 103 GLN A O 1
ATOM 767 N N . ALA A 1 104 ? 11.497 -10.639 2.726 1.00 66.88 104 ALA A N 1
ATOM 768 C CA . ALA A 1 104 ? 12.829 -10.701 2.126 1.00 66.88 104 ALA A CA 1
ATOM 769 C C . ALA A 1 104 ? 13.904 -11.306 3.051 1.00 66.88 104 ALA A C 1
ATOM 771 O O . ALA A 1 104 ? 14.988 -11.633 2.562 1.00 66.88 104 ALA A O 1
ATOM 772 N N . GLY A 1 105 ? 13.631 -11.407 4.357 1.00 49.59 105 GLY A N 1
ATOM 773 C CA . GLY A 1 105 ? 14.483 -12.060 5.362 1.00 49.59 105 GLY A CA 1
ATOM 774 C C . GLY A 1 105 ? 14.017 -13.471 5.683 1.00 49.59 105 GLY A C 1
ATOM 775 O O . GLY A 1 105 ? 14.903 -14.309 5.955 1.00 49.59 105 GLY A O 1
#

Secondary structure (DSSP, 8-state):
-HHHHHHHHHHHHHHHHTHHHHHHHHHHHHHHHHHHHHHHHHHHTTSHHHHHHHHHHHHHHHHHHHHHHHHHHHHHHHSSPPTTHHHHHHHHHHHHHHHHHHHH-

Mean predicted aligned error: 9.32 Å

Solvent-accessible surface area (backbone atoms only — not comparable to full-atom values): 5706 Å² total; per-residue (Å²): 109,70,72,57,53,52,48,50,54,50,48,53,52,48,47,62,74,41,37,66,61,50,50,51,52,50,51,52,51,53,49,52,38,52,64,53,36,56,65,42,44,78,76,25,67,88,42,78,67,31,50,54,52,40,54,54,49,33,55,53,47,50,22,51,48,52,31,48,52,52,39,51,54,42,26,73,76,65,75,40,85,58,83,62,45,68,58,52,22,50,53,48,34,52,53,50,52,51,52,51,53,67,71,73,109

Foldseek 3Di:
DVVVVVVVVVVVVVCVVCVVVVVVVLVVLVVQLVVQLVVQCVVQVPDPVSSVVSSVCSLLCSLVVVLVVVQVVCCVVPVDGDPCSVVSSVVSSVVNVVSVVVVVD